Protein AF-A0A1L7NMJ8-F1 (afdb_monomer_lite)

Foldseek 3Di:
DDPDDDDDQQFKWKFFAQPPPRATQDIGGPVPCDPVSVVVSVVSVVLPTDIDIDGNNPDDDGHHDPDDSVVSNVVVVVVVVVVPPPPDPPPPDDDDDPPDDDDDDDD

Structure (mmCIF, N/CA/C/O backbone):
data_AF-A0A1L7NMJ8-F1
#
_entry.id   AF-A0A1L7NMJ8-F1
#
loop_
_atom_site.group_PDB
_atom_site.id
_atom_site.type_symbol
_atom_site.label_atom_id
_atom_site.label_alt_id
_atom_site.label_comp_id
_atom_site.label_asym_id
_atom_site.label_entity_id
_atom_site.label_seq_id
_atom_site.pdbx_PDB_ins_code
_atom_site.Cartn_x
_atom_site.Cartn_y
_atom_site.Cartn_z
_atom_site.occupancy
_atom_site.B_iso_or_equiv
_atom_site.auth_seq_id
_atom_site.auth_comp_id
_atom_site.auth_asym_id
_atom_site.auth_atom_id
_atom_site.pdbx_PDB_model_num
ATOM 1 N N . MET A 1 1 ? -9.079 -3.265 34.170 1.00 48.88 1 MET A N 1
ATOM 2 C CA . MET A 1 1 ? -9.945 -3.936 33.174 1.00 48.88 1 MET A CA 1
ATOM 3 C C . MET A 1 1 ? -9.627 -3.356 31.804 1.00 48.88 1 MET A C 1
ATOM 5 O O . MET A 1 1 ? -9.899 -2.184 31.580 1.00 48.88 1 MET A O 1
ATOM 9 N N . ILE A 1 2 ? -8.966 -4.117 30.931 1.00 60.94 2 ILE A N 1
ATOM 10 C CA . ILE A 1 2 ? -8.581 -3.653 29.589 1.00 60.94 2 ILE A CA 1
ATOM 11 C C . ILE A 1 2 ? -9.782 -3.894 28.669 1.00 60.94 2 ILE A C 1
ATOM 13 O O . ILE A 1 2 ? -10.169 -5.039 28.453 1.00 60.94 2 ILE A O 1
ATOM 17 N N . ARG A 1 3 ? -10.410 -2.824 28.170 1.00 64.69 3 ARG A N 1
ATOM 18 C CA . ARG A 1 3 ? -11.464 -2.926 27.152 1.00 64.69 3 ARG A CA 1
ATOM 19 C C . ARG A 1 3 ? -10.794 -3.324 25.839 1.00 64.69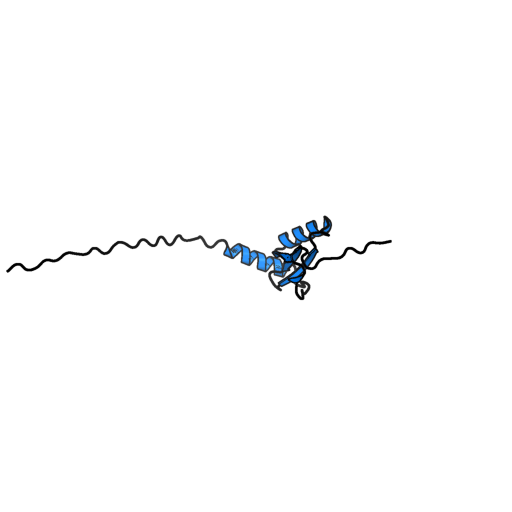 3 ARG A C 1
ATOM 21 O O . ARG A 1 3 ? -10.070 -2.513 25.267 1.00 64.69 3 ARG A O 1
ATOM 28 N N . GLN A 1 4 ? -10.993 -4.561 25.387 1.00 63.47 4 GLN A N 1
ATOM 29 C CA . GLN A 1 4 ? -10.560 -4.950 24.047 1.00 63.47 4 GLN A CA 1
ATOM 30 C C . GLN A 1 4 ? -11.353 -4.128 23.019 1.00 63.47 4 GLN A C 1
ATOM 32 O O . GLN A 1 4 ? -12.585 -4.097 23.089 1.00 63.47 4 GLN A O 1
ATOM 37 N N . PRO A 1 5 ? -10.684 -3.420 22.096 1.00 66.56 5 PRO A N 1
ATOM 38 C CA . PRO A 1 5 ? -11.377 -2.712 21.037 1.00 66.56 5 PRO A CA 1
ATOM 39 C C . PRO A 1 5 ? -12.011 -3.731 20.087 1.00 66.56 5 PRO A C 1
ATOM 41 O O . PRO A 1 5 ? -11.315 -4.519 19.452 1.00 66.56 5 PRO A O 1
ATOM 44 N N . VAL A 1 6 ? -13.339 -3.711 19.993 1.00 75.12 6 VAL A N 1
ATOM 45 C CA . VAL A 1 6 ? -14.079 -4.504 19.009 1.00 75.12 6 VAL A CA 1
ATOM 46 C C . VAL A 1 6 ? -13.841 -3.882 17.634 1.00 75.12 6 VAL A C 1
ATOM 48 O O . VAL A 1 6 ? -14.235 -2.740 17.385 1.00 75.12 6 VAL A O 1
ATOM 51 N N . ILE A 1 7 ? -13.161 -4.618 16.756 1.00 76.12 7 ILE A N 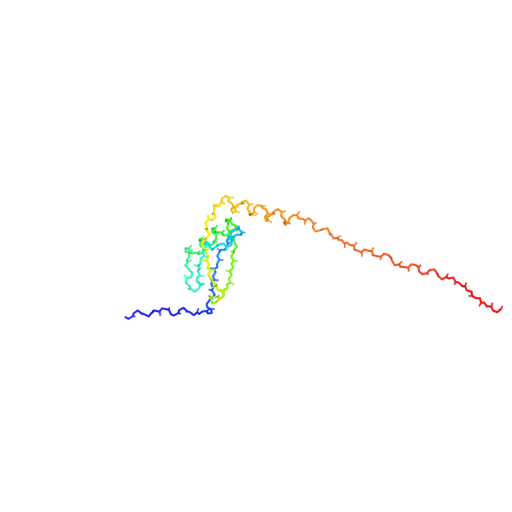1
ATOM 52 C CA . ILE A 1 7 ? -12.956 -4.224 15.361 1.00 76.12 7 ILE A CA 1
ATOM 53 C C . ILE A 1 7 ? -14.225 -4.601 14.593 1.00 76.12 7 ILE A C 1
ATOM 55 O O . ILE A 1 7 ? -14.581 -5.776 14.523 1.00 76.12 7 ILE A O 1
ATOM 59 N N . SER A 1 8 ? -14.925 -3.605 14.047 1.00 79.38 8 SER A N 1
ATOM 60 C CA . SER A 1 8 ? -16.121 -3.838 13.227 1.00 79.38 8 SER A CA 1
ATOM 61 C C . SER A 1 8 ? -15.721 -4.187 11.792 1.00 79.38 8 SER A C 1
ATOM 63 O O . SER A 1 8 ? -14.774 -3.620 11.253 1.00 79.38 8 SER A O 1
ATOM 65 N N . GLN A 1 9 ? -16.446 -5.104 11.151 1.00 80.25 9 GLN A N 1
ATOM 66 C CA . GLN A 1 9 ? -16.139 -5.549 9.782 1.00 80.25 9 GLN A CA 1
ATOM 67 C C . GLN A 1 9 ? -16.416 -4.482 8.703 1.00 80.25 9 GLN A C 1
ATOM 69 O O . GLN A 1 9 ? -15.967 -4.611 7.565 1.00 80.25 9 GLN A O 1
ATOM 74 N N . ASP A 1 10 ? -17.132 -3.417 9.054 1.00 84.12 10 ASP A N 1
ATOM 75 C CA . ASP A 1 10 ? -17.376 -2.253 8.197 1.00 84.12 10 ASP A CA 1
ATOM 76 C C . ASP A 1 10 ? -16.269 -1.193 8.276 1.00 84.12 10 ASP A C 1
ATOM 78 O O . ASP A 1 10 ? -16.328 -0.190 7.566 1.00 84.12 10 ASP A O 1
ATOM 82 N N . GLU A 1 11 ? -15.256 -1.388 9.128 1.00 85.56 11 GLU A N 1
ATOM 83 C CA . GLU A 1 11 ? -14.178 -0.412 9.287 1.00 85.56 11 GLU A CA 1
ATOM 84 C C . GLU A 1 11 ? -13.380 -0.273 7.977 1.00 85.56 11 GLU A C 1
ATOM 86 O O . GLU A 1 11 ? -12.993 -1.283 7.371 1.00 85.56 11 GLU A O 1
ATOM 91 N N . PRO A 1 12 ? -13.115 0.964 7.520 1.00 88.81 12 PRO A N 1
ATOM 92 C CA . PRO A 1 12 ? -12.326 1.194 6.326 1.00 88.81 12 PRO A CA 1
ATOM 93 C C . PRO A 1 12 ? -10.864 0.836 6.595 1.00 88.81 12 PRO A C 1
ATOM 95 O O . PRO A 1 12 ? -10.229 1.335 7.532 1.00 88.81 12 PRO A O 1
ATOM 98 N N . VAL A 1 13 ? -10.309 -0.007 5.733 1.00 91.62 13 VAL A N 1
ATOM 99 C CA . VAL A 1 13 ? -8.890 -0.343 5.727 1.00 91.62 13 VAL A CA 1
ATOM 100 C C . VAL A 1 13 ? -8.209 0.258 4.512 1.00 91.62 13 VAL A C 1
ATOM 102 O O . VAL A 1 13 ? -8.801 0.373 3.439 1.00 91.62 13 VAL A O 1
ATOM 105 N N . T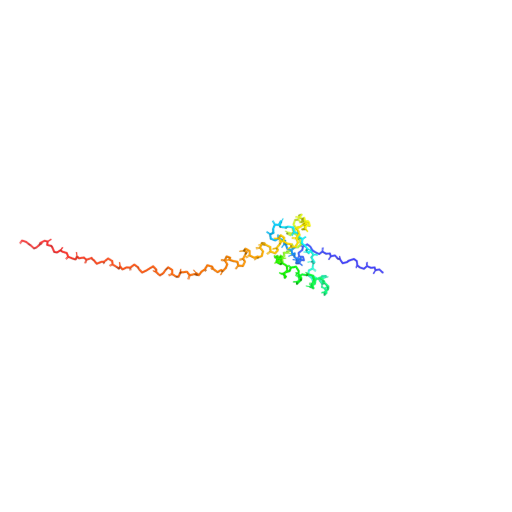HR A 1 14 ? -6.953 0.639 4.688 1.00 91.44 14 THR A N 1
ATOM 106 C CA . THR A 1 14 ? -6.061 1.075 3.622 1.00 91.44 14 THR A CA 1
ATOM 107 C C . THR A 1 14 ? -5.064 -0.041 3.341 1.00 91.44 14 THR A C 1
ATOM 109 O O . THR A 1 14 ? -4.369 -0.516 4.241 1.00 91.44 14 THR A O 1
ATOM 112 N N . LEU A 1 15 ? -5.005 -0.447 2.078 1.00 91.38 15 LEU A N 1
ATOM 113 C CA . LEU A 1 15 ? -4.135 -1.489 1.553 1.00 91.38 15 LEU A CA 1
ATOM 114 C C . LEU A 1 15 ? -3.161 -0.858 0.566 1.00 91.38 15 LEU A C 1
ATOM 116 O O . LEU A 1 15 ? -3.592 -0.143 -0.333 1.00 91.38 15 LEU A O 1
ATOM 120 N N . ALA A 1 16 ? -1.870 -1.145 0.685 1.00 91.56 16 ALA A N 1
ATOM 121 C CA . ALA A 1 16 ? -0.904 -0.843 -0.367 1.00 91.56 16 ALA A CA 1
ATOM 122 C C . ALA A 1 16 ? -0.635 -2.118 -1.169 1.00 91.56 16 ALA A C 1
ATOM 124 O O . ALA A 1 16 ? -0.074 -3.069 -0.630 1.00 91.56 16 ALA A O 1
ATOM 125 N N . ARG A 1 17 ? -1.027 -2.151 -2.442 1.00 89.81 17 ARG A N 1
ATOM 126 C CA . ARG A 1 17 ? -0.901 -3.313 -3.327 1.00 89.81 17 ARG A CA 1
ATOM 127 C C . ARG A 1 17 ? 0.223 -3.136 -4.333 1.00 89.81 17 ARG A C 1
ATOM 129 O O . ARG A 1 17 ? 0.445 -2.054 -4.872 1.00 89.81 17 ARG A O 1
ATOM 136 N N . CYS A 1 18 ? 0.955 -4.212 -4.577 1.00 88.06 18 CYS A N 1
ATOM 137 C CA . CYS A 1 18 ? 2.007 -4.237 -5.575 1.00 88.06 18 CYS A CA 1
ATOM 138 C C . CYS A 1 18 ? 1.393 -4.384 -6.973 1.00 88.06 18 CYS A C 1
ATOM 140 O O . CYS A 1 18 ? 0.679 -5.357 -7.211 1.00 88.06 18 CYS A O 1
ATOM 142 N N . PRO A 1 19 ? 1.714 -3.512 -7.941 1.00 84.44 19 PRO A N 1
ATOM 143 C CA . PRO A 1 19 ? 1.181 -3.637 -9.299 1.00 84.44 19 PRO A CA 1
ATOM 144 C C . PRO A 1 19 ? 1.719 -4.865 -10.054 1.00 84.44 19 PRO A C 1
ATOM 146 O O . PRO A 1 19 ? 1.153 -5.253 -11.070 1.00 84.44 19 PRO A O 1
ATOM 149 N N . ALA A 1 20 ? 2.820 -5.471 -9.592 1.00 84.81 20 ALA A N 1
ATOM 150 C CA . ALA A 1 20 ? 3.449 -6.607 -10.265 1.00 84.81 20 ALA A CA 1
ATOM 151 C C . ALA A 1 20 ? 2.855 -7.962 -9.843 1.00 84.81 20 ALA A C 1
ATOM 153 O O . ALA A 1 20 ? 2.603 -8.803 -10.700 1.00 84.81 20 ALA A O 1
ATOM 154 N N . CYS A 1 21 ? 2.640 -8.181 -8.540 1.00 84.69 21 CYS A N 1
ATOM 155 C CA . CYS A 1 21 ? 2.145 -9.456 -8.001 1.00 84.69 21 CYS A CA 1
ATOM 156 C C . CYS A 1 21 ? 0.773 -9.366 -7.324 1.00 84.69 21 CYS A C 1
ATOM 158 O O . CYS A 1 21 ? 0.287 -10.377 -6.838 1.00 84.69 21 CYS A O 1
ATOM 160 N N . GLN A 1 22 ? 0.177 -8.173 -7.234 1.00 84.06 22 GLN A N 1
ATOM 161 C CA . GLN A 1 22 ? -1.043 -7.886 -6.463 1.00 84.06 22 GLN A CA 1
ATOM 162 C C . GLN A 1 22 ? -0.959 -8.157 -4.951 1.00 84.06 22 GLN A C 1
ATOM 164 O O . GLN A 1 22 ? -1.931 -7.907 -4.239 1.00 84.06 22 GLN A O 1
ATOM 169 N N . GLY A 1 23 ? 0.205 -8.573 -4.445 1.00 87.94 23 GLY A N 1
ATOM 170 C CA . GLY A 1 23 ? 0.445 -8.757 -3.018 1.00 87.94 23 GLY A CA 1
ATOM 171 C C . GLY A 1 23 ? 0.373 -7.445 -2.240 1.00 87.94 23 GLY A C 1
ATOM 172 O O . GLY A 1 23 ? 0.624 -6.357 -2.774 1.00 87.94 23 GLY A O 1
ATOM 173 N N . VAL A 1 24 ? 0.041 -7.547 -0.961 1.00 88.69 24 VAL A N 1
ATOM 174 C CA . VAL A 1 24 ? -0.077 -6.422 -0.040 1.00 88.69 24 VAL A CA 1
ATOM 175 C C . VAL A 1 24 ? 1.289 -6.126 0.576 1.00 88.69 24 VAL A C 1
ATOM 177 O O . VAL A 1 24 ? 1.976 -7.010 1.069 1.00 88.69 24 VAL A O 1
ATOM 180 N N . GLY A 1 25 ? 1.720 -4.869 0.493 1.00 84.88 25 GLY A N 1
ATOM 181 C CA . GLY A 1 25 ? 2.924 -4.363 1.160 1.00 84.88 25 GLY A CA 1
ATOM 182 C C . GLY A 1 25 ? 2.626 -3.637 2.473 1.00 84.88 25 GLY A C 1
ATOM 183 O O . GLY A 1 25 ? 3.512 -3.487 3.306 1.00 84.88 25 GLY A O 1
ATOM 184 N N . LEU A 1 26 ? 1.387 -3.173 2.661 1.00 88.88 26 LEU A N 1
ATOM 185 C CA . LEU A 1 26 ? 0.923 -2.572 3.909 1.00 88.88 26 LEU A CA 1
ATOM 186 C C . LEU A 1 26 ? -0.572 -2.808 4.081 1.00 88.88 26 LEU A C 1
ATOM 188 O O . LEU A 1 26 ? -1.353 -2.569 3.159 1.00 88.88 26 LEU A O 1
ATOM 192 N N . TYR A 1 27 ? -0.950 -3.213 5.287 1.00 89.88 27 TYR A N 1
ATOM 193 C CA . TYR A 1 27 ? -2.325 -3.425 5.705 1.00 89.88 27 TYR A CA 1
ATOM 194 C C . TYR A 1 27 ? -2.591 -2.626 6.984 1.00 89.88 27 TYR A C 1
ATOM 196 O O . TYR A 1 27 ? -1.976 -2.891 8.019 1.00 89.88 27 TYR A O 1
ATOM 204 N N . CYS A 1 28 ? -3.487 -1.637 6.933 1.00 89.06 28 CYS A N 1
ATOM 205 C CA . CYS A 1 28 ? -3.812 -0.815 8.100 1.00 89.06 28 CYS A CA 1
ATOM 206 C C . CYS A 1 28 ? -5.299 -0.464 8.168 1.00 89.06 28 CYS A C 1
ATOM 208 O O . CYS A 1 28 ? -5.895 -0.026 7.188 1.00 89.06 28 CYS A O 1
ATOM 210 N N . ILE A 1 29 ? -5.888 -0.560 9.359 1.00 89.81 29 ILE A N 1
ATOM 211 C CA . ILE A 1 29 ? -7.236 -0.045 9.633 1.00 89.81 29 ILE A CA 1
ATOM 212 C C . ILE A 1 29 ? -7.128 1.466 9.851 1.00 89.81 29 ILE A C 1
ATOM 214 O O . ILE A 1 29 ? -6.336 1.897 10.692 1.00 89.81 29 ILE A O 1
ATOM 218 N N . GLN A 1 30 ? -7.927 2.281 9.151 1.00 85.81 30 GLN A N 1
ATOM 219 C CA . GLN A 1 30 ? -7.807 3.748 9.216 1.00 85.81 30 GLN A CA 1
ATOM 220 C C . GLN A 1 30 ? -7.915 4.294 10.645 1.00 85.81 30 GLN A C 1
ATOM 222 O O . GLN A 1 30 ? -7.198 5.224 11.012 1.00 85.81 30 GLN A O 1
ATOM 227 N N . ARG A 1 31 ? -8.759 3.677 11.477 1.00 85.06 31 ARG A N 1
ATOM 228 C CA . ARG A 1 31 ? -8.949 4.044 12.885 1.00 85.06 31 ARG A CA 1
ATOM 229 C C . ARG A 1 31 ? -7.700 3.853 13.755 1.00 85.06 31 ARG A C 1
ATOM 231 O O . ARG A 1 31 ? -7.536 4.562 14.743 1.00 85.06 31 ARG A O 1
ATOM 238 N N . PHE A 1 32 ? -6.827 2.915 13.394 1.00 85.88 32 PHE A N 1
ATOM 239 C CA . PHE A 1 32 ? -5.587 2.608 14.117 1.00 85.88 32 PHE A CA 1
ATOM 240 C C . PHE A 1 32 ? -4.335 3.095 13.385 1.00 85.88 32 PHE A C 1
ATOM 242 O O . PHE A 1 32 ? -3.225 2.760 13.792 1.00 85.88 32 PHE A O 1
ATOM 249 N N . LEU A 1 33 ? -4.507 3.884 12.324 1.00 86.75 33 LEU A N 1
ATOM 250 C CA . LEU A 1 33 ? -3.423 4.345 11.473 1.00 86.75 33 LEU A CA 1
ATOM 251 C C . LEU A 1 33 ? -2.484 5.271 12.255 1.00 86.75 33 LEU A C 1
ATOM 253 O O . LEU A 1 33 ? -2.833 6.410 12.583 1.00 86.75 33 LEU A O 1
ATOM 257 N N . LYS A 1 34 ? -1.273 4.794 12.539 1.00 90.50 34 LYS A N 1
ATOM 258 C CA . LYS A 1 34 ? -0.257 5.574 13.247 1.00 90.50 34 LYS A CA 1
ATOM 259 C C . LYS A 1 34 ? 0.513 6.470 12.271 1.00 90.50 34 LYS A C 1
ATOM 261 O O . LYS A 1 34 ? 0.547 6.218 11.064 1.00 90.50 34 LYS A O 1
ATOM 266 N N . PRO A 1 35 ? 1.216 7.501 12.774 1.00 89.94 35 PRO A N 1
ATOM 267 C CA . PRO A 1 35 ? 2.096 8.322 11.941 1.00 89.94 35 PRO A CA 1
ATOM 268 C C . PRO A 1 35 ? 3.202 7.513 11.244 1.00 89.94 35 PRO A C 1
ATOM 270 O O . PRO A 1 35 ? 3.621 7.873 10.147 1.00 89.94 35 PRO A O 1
ATOM 273 N N . ALA A 1 36 ? 3.669 6.424 11.866 1.00 89.69 36 ALA A N 1
ATOM 274 C CA . ALA A 1 36 ? 4.644 5.512 11.269 1.00 89.69 36 ALA A CA 1
ATOM 275 C C . ALA A 1 36 ? 4.066 4.786 10.042 1.00 89.69 36 ALA A C 1
ATOM 277 O O . ALA A 1 36 ? 4.703 4.776 8.992 1.00 89.69 36 ALA A O 1
ATOM 278 N N . ASP A 1 37 ? 2.830 4.292 10.141 1.00 89.56 37 ASP A N 1
ATOM 279 C CA . ASP A 1 37 ? 2.137 3.608 9.043 1.00 89.56 37 ASP A CA 1
ATOM 280 C C . ASP A 1 37 ? 1.887 4.556 7.866 1.00 89.56 37 ASP A C 1
ATOM 282 O O . ASP A 1 37 ? 2.049 4.179 6.710 1.00 89.56 37 ASP A O 1
ATOM 286 N N . ARG A 1 38 ? 1.565 5.828 8.147 1.00 88.69 38 ARG A N 1
ATOM 287 C CA . ARG A 1 38 ? 1.443 6.863 7.106 1.00 88.69 38 ARG A CA 1
ATOM 288 C C . ARG A 1 38 ? 2.753 7.087 6.358 1.00 88.69 38 ARG A C 1
ATOM 290 O O . ARG A 1 38 ? 2.740 7.166 5.134 1.00 88.69 38 ARG A O 1
ATOM 297 N N . LYS A 1 39 ? 3.876 7.172 7.079 1.00 91.88 39 LYS A N 1
ATOM 298 C CA . LYS A 1 39 ? 5.199 7.307 6.452 1.00 91.88 39 LYS A CA 1
ATOM 299 C C . LYS A 1 39 ? 5.529 6.095 5.585 1.00 91.88 39 LYS A C 1
ATOM 301 O O . LYS A 1 39 ? 6.068 6.269 4.495 1.00 91.88 39 LYS A O 1
ATOM 306 N N . GLU A 1 40 ? 5.187 4.893 6.040 1.00 89.94 40 GLU A N 1
ATOM 307 C CA . GLU A 1 40 ? 5.410 3.676 5.260 1.00 89.94 40 GLU A CA 1
ATOM 308 C C . GLU A 1 40 ? 4.506 3.620 4.022 1.00 89.94 40 GLU A C 1
ATOM 310 O O . GLU A 1 40 ? 4.984 3.328 2.928 1.00 89.94 40 GLU A O 1
ATOM 315 N N . LEU A 1 41 ? 3.235 4.011 4.145 1.00 90.19 41 LEU A N 1
ATOM 316 C CA . LEU A 1 41 ? 2.320 4.137 3.010 1.00 90.19 41 LEU A CA 1
ATOM 317 C C . LEU A 1 41 ? 2.854 5.128 1.968 1.00 90.19 41 LEU A C 1
ATOM 319 O O . LEU A 1 41 ? 2.904 4.808 0.783 1.00 90.19 41 LEU A O 1
ATOM 323 N N . GLU A 1 42 ? 3.310 6.308 2.393 1.00 90.56 42 GLU A N 1
ATOM 324 C CA . GLU A 1 42 ? 3.939 7.282 1.496 1.00 90.56 42 GLU A CA 1
ATOM 325 C C . GLU A 1 42 ? 5.197 6.719 0.823 1.00 90.56 42 GLU A C 1
ATOM 327 O O . GLU A 1 42 ? 5.426 6.957 -0.366 1.00 90.56 42 GLU A O 1
ATOM 332 N N . ARG A 1 43 ? 6.011 5.948 1.554 1.00 89.19 43 ARG A N 1
ATOM 333 C CA . ARG A 1 43 ? 7.193 5.275 1.003 1.00 89.19 43 ARG A CA 1
ATOM 334 C C . ARG A 1 43 ? 6.800 4.270 -0.080 1.00 89.19 43 ARG A C 1
ATOM 336 O O . ARG A 1 43 ? 7.386 4.291 -1.162 1.00 89.19 43 ARG A O 1
ATOM 343 N N . LEU A 1 44 ? 5.791 3.438 0.170 1.00 88.12 44 LEU A N 1
ATOM 344 C CA . LEU A 1 44 ? 5.283 2.448 -0.783 1.00 88.12 44 LEU A CA 1
ATOM 345 C C . LEU A 1 44 ? 4.668 3.110 -2.023 1.00 88.12 44 LEU A C 1
ATOM 347 O O . LEU A 1 44 ? 4.983 2.720 -3.148 1.00 88.12 44 LEU A O 1
ATOM 351 N N . LEU A 1 45 ? 3.889 4.177 -1.848 1.00 87.62 45 LEU A N 1
ATOM 352 C CA . LEU A 1 45 ? 3.364 4.980 -2.957 1.00 87.62 45 LEU A CA 1
ATOM 353 C C . LEU A 1 45 ? 4.496 5.560 -3.821 1.00 87.62 45 LEU A C 1
ATOM 355 O O . LEU A 1 45 ? 4.443 5.512 -5.051 1.00 87.62 45 LEU A O 1
ATOM 359 N N . ARG A 1 46 ? 5.580 6.048 -3.202 1.00 86.38 46 ARG A N 1
ATOM 360 C CA . ARG A 1 46 ? 6.770 6.513 -3.939 1.00 86.38 46 ARG A CA 1
ATOM 361 C C . ARG A 1 46 ? 7.462 5.381 -4.695 1.00 86.38 46 ARG A C 1
ATOM 363 O O . ARG A 1 46 ? 7.924 5.615 -5.814 1.00 86.38 46 ARG A O 1
ATOM 370 N N . LEU A 1 47 ? 7.498 4.173 -4.134 1.00 83.62 47 LEU A N 1
ATOM 371 C CA . LEU A 1 47 ? 8.019 2.977 -4.804 1.00 83.62 47 LEU A CA 1
ATOM 372 C C . LEU A 1 47 ? 7.134 2.518 -5.975 1.00 83.62 47 LEU A C 1
ATOM 374 O O . LEU A 1 47 ? 7.640 1.865 -6.883 1.00 83.62 47 LEU A O 1
ATOM 378 N N . GLY A 1 48 ? 5.866 2.936 -6.015 1.00 84.38 48 GLY A N 1
ATOM 379 C CA . GLY A 1 48 ? 4.917 2.625 -7.087 1.00 84.38 48 GLY A CA 1
ATOM 380 C C . GLY A 1 48 ? 3.868 1.581 -6.713 1.00 84.38 48 GLY A C 1
ATOM 381 O O . GLY A 1 48 ? 3.281 0.988 -7.609 1.00 84.38 48 GLY A O 1
ATOM 382 N N . TYR A 1 49 ? 3.649 1.337 -5.420 1.00 88.12 49 TYR A N 1
ATOM 383 C CA . TYR A 1 49 ? 2.484 0.589 -4.952 1.00 88.12 49 TYR A CA 1
ATOM 384 C C . TYR A 1 49 ? 1.209 1.413 -5.158 1.00 88.12 49 TYR A C 1
ATOM 386 O O . TYR A 1 49 ? 1.244 2.644 -5.115 1.00 88.12 49 TYR A O 1
ATOM 394 N N . GLU A 1 50 ? 0.083 0.733 -5.331 1.00 88.38 50 GLU A N 1
ATOM 395 C CA . GLU A 1 50 ? -1.238 1.350 -5.430 1.00 88.38 50 GLU A CA 1
ATOM 396 C C . GLU A 1 50 ? -1.941 1.284 -4.076 1.00 88.38 50 GLU A C 1
ATOM 398 O O . GLU A 1 50 ? -2.049 0.215 -3.476 1.00 88.38 50 GLU A O 1
ATOM 403 N N . ALA A 1 51 ? -2.409 2.427 -3.573 1.00 89.94 51 ALA A N 1
ATOM 404 C CA . ALA A 1 51 ? -3.205 2.460 -2.353 1.00 89.94 51 ALA A CA 1
ATOM 405 C C . ALA A 1 51 ? -4.686 2.257 -2.682 1.00 89.94 51 ALA A C 1
ATOM 407 O O . ALA A 1 51 ? -5.262 2.994 -3.480 1.00 89.94 51 ALA A O 1
ATOM 408 N N . GLU A 1 52 ? -5.314 1.295 -2.019 1.00 90.12 52 GLU A N 1
ATOM 409 C CA . GLU A 1 52 ? -6.732 0.989 -2.142 1.00 90.12 52 GLU A CA 1
ATOM 410 C C . GLU A 1 52 ? -7.397 1.070 -0.764 1.00 90.12 52 GLU A C 1
ATOM 412 O O . GLU A 1 52 ? -6.840 0.611 0.232 1.00 90.12 52 GLU A O 1
ATOM 417 N N . SER A 1 53 ? -8.582 1.682 -0.689 1.00 90.44 53 SER A N 1
ATOM 418 C CA . SER A 1 53 ? -9.363 1.758 0.551 1.00 90.44 53 SER A CA 1
ATOM 419 C C . SER A 1 53 ? -10.659 0.976 0.400 1.00 90.44 53 SER A C 1
ATOM 421 O O . SER A 1 53 ? -11.464 1.282 -0.478 1.00 90.44 53 SER A O 1
ATOM 423 N N . LYS A 1 54 ? -10.854 -0.041 1.240 1.00 90.62 54 LYS A N 1
ATOM 424 C CA . LYS A 1 54 ? -12.014 -0.943 1.204 1.00 90.62 54 LYS A CA 1
ATOM 425 C C . LYS A 1 54 ? -12.464 -1.287 2.624 1.00 90.62 54 LYS A C 1
ATOM 427 O O . LYS A 1 54 ? -11.651 -1.210 3.543 1.00 90.62 54 LYS A O 1
ATOM 432 N N . PRO A 1 55 ? -13.739 -1.644 2.837 1.00 89.44 55 PRO A N 1
ATOM 433 C CA . PRO A 1 55 ? -14.186 -2.112 4.143 1.00 89.44 55 PRO A CA 1
ATOM 434 C C . PRO A 1 55 ? -13.541 -3.466 4.464 1.00 89.44 55 PRO A C 1
ATOM 436 O O . PRO A 1 55 ? -13.345 -4.285 3.562 1.00 89.44 55 PRO A O 1
ATOM 439 N N . LEU A 1 56 ? -13.244 -3.707 5.742 1.00 86.81 56 LEU A N 1
ATOM 440 C CA . LEU A 1 56 ? -12.571 -4.917 6.226 1.00 86.81 56 LEU A CA 1
ATOM 441 C C . LEU A 1 56 ? -13.223 -6.213 5.717 1.00 86.81 56 LEU A C 1
ATOM 443 O O . LEU A 1 56 ? -12.526 -7.111 5.263 1.00 86.81 56 LEU A O 1
ATOM 447 N N . ARG A 1 57 ? -14.558 -6.285 5.697 1.00 86.00 57 ARG A N 1
ATOM 448 C CA . ARG A 1 57 ? -15.313 -7.440 5.172 1.00 86.00 57 ARG A CA 1
ATOM 449 C C . ARG A 1 57 ? -15.029 -7.789 3.709 1.00 86.00 57 ARG A C 1
ATOM 451 O O . ARG A 1 57 ? -15.320 -8.897 3.279 1.00 86.00 57 ARG A O 1
ATOM 458 N N . SER A 1 58 ? -14.563 -6.823 2.921 1.00 85.56 58 SER A N 1
ATOM 459 C CA . SER A 1 58 ? -14.267 -6.995 1.495 1.00 85.56 58 SER A CA 1
ATOM 460 C C . SER A 1 58 ? -12.799 -7.325 1.244 1.00 85.56 58 SER A C 1
ATOM 462 O O . SER A 1 58 ? -12.407 -7.538 0.097 1.00 85.56 58 SER A O 1
ATOM 464 N N . VAL A 1 59 ? -11.987 -7.349 2.300 1.00 83.75 59 VAL A N 1
ATOM 465 C CA . VAL A 1 59 ? -10.627 -7.864 2.254 1.00 83.75 59 VAL A CA 1
ATOM 466 C C . VAL A 1 59 ? -10.725 -9.377 2.410 1.00 83.75 59 VAL A C 1
ATOM 468 O O . VAL A 1 59 ? -11.031 -9.872 3.489 1.00 83.75 59 VAL A O 1
ATOM 471 N N . GLY A 1 60 ? -10.545 -10.102 1.306 1.00 78.69 60 GLY A N 1
ATOM 472 C CA . GLY A 1 60 ? -10.365 -11.554 1.347 1.00 78.69 60 GLY A CA 1
ATOM 473 C C . GLY A 1 60 ? -8.950 -11.923 1.794 1.00 78.69 60 GLY A C 1
ATOM 474 O O . GLY A 1 60 ? -8.242 -11.103 2.380 1.00 78.69 60 GLY A O 1
ATOM 475 N N . ASP A 1 61 ? -8.516 -13.132 1.456 1.00 77.31 61 ASP A N 1
ATOM 476 C CA . ASP A 1 61 ? -7.124 -13.532 1.639 1.00 77.31 61 ASP A CA 1
ATOM 477 C C . ASP A 1 61 ? -6.189 -12.599 0.859 1.00 77.31 61 ASP A C 1
ATOM 479 O O . ASP A 1 61 ? -6.392 -12.302 -0.323 1.00 77.31 61 ASP A O 1
ATOM 483 N N . VAL A 1 62 ? -5.193 -12.076 1.568 1.00 78.81 62 VAL A N 1
ATOM 484 C CA . VAL A 1 62 ? -4.184 -11.169 1.030 1.00 78.81 62 VAL A CA 1
ATOM 485 C C . VAL A 1 62 ? -2.812 -11.789 1.230 1.00 78.81 62 VAL A C 1
ATOM 487 O O . VAL A 1 62 ? -2.404 -12.044 2.358 1.00 78.81 62 VAL A O 1
ATOM 490 N N . ASP A 1 63 ? -2.099 -12.009 0.129 1.00 82.75 63 ASP A N 1
ATOM 491 C CA . ASP A 1 63 ? -0.715 -12.471 0.154 1.00 82.75 63 ASP A CA 1
ATOM 492 C C . ASP A 1 63 ? 0.250 -11.299 0.342 1.00 82.75 63 ASP A C 1
ATOM 494 O O . ASP A 1 63 ? 0.059 -10.222 -0.233 1.00 82.75 63 ASP A O 1
ATOM 498 N N . ASP A 1 64 ? 1.326 -11.514 1.095 1.00 83.12 64 ASP A N 1
ATOM 499 C CA . ASP A 1 64 ? 2.394 -10.530 1.238 1.00 83.12 64 ASP A CA 1
ATOM 500 C C . ASP A 1 64 ? 3.168 -10.346 -0.076 1.00 83.12 64 ASP A C 1
ATOM 502 O O . ASP A 1 64 ? 3.518 -11.292 -0.792 1.00 83.12 64 ASP A O 1
ATOM 506 N N . CYS A 1 65 ? 3.483 -9.094 -0.408 1.00 83.69 65 CYS A N 1
ATOM 507 C CA . CYS A 1 65 ? 4.303 -8.797 -1.575 1.00 83.69 65 CYS A CA 1
ATOM 508 C C . CYS A 1 65 ? 5.775 -9.187 -1.346 1.00 83.69 65 CYS A C 1
ATOM 510 O O . CYS A 1 65 ? 6.498 -8.506 -0.622 1.00 83.69 65 CYS A O 1
ATOM 512 N N . ASN A 1 66 ? 6.257 -10.195 -2.080 1.00 82.81 66 ASN A N 1
ATOM 513 C CA . ASN A 1 66 ? 7.676 -10.587 -2.127 1.00 82.81 66 ASN A CA 1
ATOM 514 C C . ASN A 1 66 ? 8.445 -10.029 -3.344 1.00 82.81 66 ASN A C 1
ATOM 516 O O . ASN A 1 66 ? 9.531 -10.505 -3.686 1.00 82.81 66 ASN A O 1
ATOM 520 N N . CYS A 1 67 ? 7.905 -9.028 -4.046 1.00 82.44 67 CYS A N 1
ATOM 521 C CA . CYS A 1 67 ? 8.596 -8.446 -5.196 1.00 82.44 67 CYS A CA 1
ATOM 522 C C . CYS A 1 67 ? 9.806 -7.607 -4.774 1.00 82.44 67 CYS A C 1
ATOM 524 O O . CYS A 1 67 ? 9.724 -6.743 -3.902 1.00 82.44 67 CYS A O 1
ATOM 526 N N . SER A 1 68 ? 10.922 -7.778 -5.487 1.00 80.50 68 SER A N 1
ATOM 527 C CA . SER A 1 68 ? 12.082 -6.908 -5.312 1.00 80.50 68 SER A CA 1
ATOM 528 C C . SER A 1 68 ? 11.763 -5.468 -5.753 1.00 80.50 68 SER A C 1
ATOM 530 O O . SER A 1 68 ? 11.075 -5.268 -6.761 1.00 80.50 68 SER A O 1
ATOM 532 N N . PRO A 1 69 ? 12.307 -4.438 -5.076 1.00 71.31 69 PRO A N 1
ATOM 533 C CA . PRO A 1 69 ? 12.042 -3.035 -5.410 1.00 71.31 69 PRO A CA 1
ATOM 534 C C . PRO A 1 69 ? 12.442 -2.670 -6.851 1.00 71.31 69 PRO A C 1
ATOM 536 O O . PRO A 1 69 ? 11.806 -1.821 -7.474 1.00 71.31 69 PRO A O 1
ATOM 539 N N . ALA A 1 70 ? 13.433 -3.359 -7.427 1.00 74.56 70 ALA A N 1
ATOM 540 C CA . ALA A 1 70 ? 13.827 -3.200 -8.828 1.00 74.56 70 ALA A CA 1
ATOM 541 C C . ALA A 1 70 ? 12.722 -3.623 -9.816 1.00 74.56 70 ALA A C 1
ATOM 543 O O . ALA A 1 70 ? 12.546 -2.997 -10.864 1.00 74.56 70 ALA A O 1
ATOM 544 N N . THR A 1 71 ? 11.953 -4.663 -9.480 1.00 78.75 71 THR A N 1
ATOM 545 C CA . THR A 1 71 ? 10.822 -5.135 -10.295 1.00 78.75 71 THR A CA 1
ATOM 546 C C . THR A 1 71 ? 9.702 -4.100 -10.296 1.00 78.75 71 THR A C 1
ATOM 548 O O . THR A 1 71 ? 9.173 -3.747 -11.348 1.00 78.75 71 THR A O 1
ATOM 551 N N . ILE A 1 72 ? 9.408 -3.537 -9.127 1.00 76.44 72 ILE A N 1
ATOM 552 C CA . ILE A 1 72 ? 8.349 -2.542 -8.934 1.00 76.44 72 ILE A CA 1
ATOM 553 C C . ILE A 1 72 ? 8.691 -1.243 -9.677 1.00 76.44 72 ILE A C 1
ATOM 555 O O . ILE A 1 72 ? 7.862 -0.705 -10.413 1.00 76.44 72 ILE A O 1
ATOM 559 N N . ALA A 1 73 ? 9.950 -0.796 -9.598 1.00 71.38 73 ALA A N 1
ATOM 560 C CA . ALA A 1 73 ? 10.434 0.373 -10.332 1.00 71.38 73 ALA A CA 1
ATOM 561 C C . ALA A 1 73 ? 10.296 0.220 -11.861 1.00 71.38 73 ALA A C 1
ATOM 563 O O . ALA A 1 73 ? 9.918 1.171 -12.551 1.00 71.38 73 ALA A O 1
ATOM 564 N N . ARG A 1 74 ? 10.544 -0.983 -12.402 1.00 71.06 74 ARG A N 1
ATOM 565 C CA . ARG A 1 74 ? 10.359 -1.282 -13.835 1.00 71.06 74 ARG A CA 1
ATOM 566 C C . ARG A 1 74 ? 8.891 -1.206 -14.266 1.00 71.06 74 ARG A C 1
ATOM 568 O O . ARG A 1 74 ? 8.610 -0.691 -15.348 1.00 71.06 74 ARG A O 1
ATOM 575 N N . PHE A 1 75 ? 7.961 -1.675 -13.434 1.00 70.56 75 PHE A N 1
ATOM 576 C CA . PHE A 1 75 ? 6.522 -1.555 -13.705 1.00 70.56 75 PHE A CA 1
ATOM 577 C C . PHE A 1 75 ? 6.046 -0.100 -13.650 1.00 70.56 75 PHE A C 1
ATOM 579 O O . PHE A 1 75 ? 5.343 0.345 -14.558 1.00 70.56 75 PHE A O 1
ATOM 586 N N . LYS A 1 76 ? 6.516 0.680 -12.669 1.00 66.62 76 LYS A N 1
ATOM 587 C CA . LYS A 1 76 ? 6.229 2.119 -12.569 1.00 66.62 76 LYS A CA 1
ATOM 588 C C . LYS A 1 76 ? 6.681 2.893 -13.815 1.00 66.62 76 LYS A C 1
ATOM 590 O O . LYS A 1 76 ? 5.940 3.733 -14.322 1.00 66.62 76 LYS A O 1
ATOM 595 N N . ALA A 1 77 ? 7.869 2.585 -14.342 1.00 60.62 77 ALA A N 1
ATOM 596 C CA . ALA A 1 77 ? 8.386 3.211 -15.561 1.00 60.62 77 ALA A CA 1
ATOM 597 C C . ALA A 1 77 ? 7.525 2.898 -16.800 1.00 60.62 77 ALA A C 1
ATOM 599 O O . ALA A 1 77 ? 7.306 3.778 -17.632 1.00 60.62 77 ALA A O 1
ATOM 600 N N . LYS A 1 78 ? 6.983 1.675 -16.907 1.00 58.41 78 LYS A N 1
ATOM 601 C CA . LYS A 1 78 ? 6.047 1.307 -17.983 1.00 58.41 78 LYS A CA 1
ATOM 602 C C . LYS A 1 78 ? 4.692 2.009 -17.853 1.00 58.41 78 LYS A C 1
ATOM 604 O O . LYS A 1 78 ? 4.169 2.472 -18.862 1.00 58.41 78 LYS A O 1
ATOM 609 N N . ALA A 1 79 ? 4.150 2.123 -16.640 1.00 55.31 79 ALA A N 1
ATOM 610 C CA . ALA A 1 79 ? 2.878 2.808 -16.400 1.00 55.31 79 ALA A CA 1
ATOM 611 C C . ALA A 1 79 ? 2.957 4.311 -16.736 1.00 55.31 79 ALA A C 1
ATOM 613 O O . ALA A 1 79 ? 2.067 4.848 -17.391 1.00 55.31 79 ALA A O 1
ATOM 614 N N . ALA A 1 80 ? 4.063 4.977 -16.383 1.00 52.59 80 ALA A N 1
ATOM 615 C CA . ALA A 1 80 ? 4.294 6.385 -16.721 1.00 52.59 80 ALA A CA 1
ATOM 616 C C . ALA A 1 80 ? 4.545 6.634 -18.224 1.00 52.59 80 ALA A C 1
ATOM 618 O O . ALA A 1 80 ? 4.344 7.745 -18.711 1.00 52.59 80 ALA A O 1
ATOM 619 N N . ALA A 1 81 ? 4.987 5.618 -18.973 1.00 52.38 81 ALA A N 1
ATOM 620 C CA . ALA A 1 81 ? 5.205 5.731 -20.414 1.00 52.38 81 ALA A CA 1
ATOM 621 C C . ALA A 1 81 ? 3.899 5.653 -21.230 1.00 52.38 81 ALA A C 1
ATOM 623 O O . ALA A 1 81 ? 3.846 6.194 -22.332 1.00 52.38 81 ALA A O 1
ATOM 624 N N . GLN A 1 82 ? 2.834 5.034 -20.703 1.00 51.09 82 GLN A N 1
ATOM 625 C CA . GLN A 1 82 ? 1.545 4.920 -21.406 1.00 51.09 82 GLN A CA 1
ATOM 626 C C . GLN A 1 82 ? 0.665 6.177 -21.310 1.00 51.09 82 GLN A C 1
ATOM 628 O O . GLN A 1 82 ? -0.208 6.370 -22.151 1.00 51.09 82 GLN A O 1
ATOM 633 N N . THR A 1 83 ? 0.918 7.086 -20.364 1.00 47.91 83 THR A N 1
ATOM 634 C CA . THR A 1 83 ? 0.191 8.368 -20.258 1.00 47.91 83 THR A CA 1
ATOM 635 C C . THR A 1 83 ? 0.724 9.470 -21.180 1.00 47.91 83 THR A C 1
ATOM 637 O O . THR A 1 83 ? 0.175 10.569 -21.202 1.00 47.91 83 THR A O 1
ATOM 640 N N . LYS A 1 84 ? 1.740 9.184 -22.006 1.00 45.47 84 LYS A N 1
ATOM 641 C CA . LYS A 1 84 ? 2.186 10.054 -23.109 1.00 45.47 84 LYS A CA 1
ATOM 642 C C . LYS A 1 84 ? 1.770 9.520 -24.484 1.00 45.47 84 LYS A C 1
ATOM 644 O O . LYS A 1 84 ? 2.518 9.650 -25.448 1.00 45.47 84 LYS A O 1
ATOM 649 N N . ALA A 1 85 ? 0.578 8.943 -24.610 1.00 42.62 85 ALA A N 1
ATOM 650 C CA . ALA A 1 85 ? -0.071 8.915 -25.915 1.00 42.62 85 ALA A CA 1
ATOM 651 C C . ALA A 1 85 ? -0.740 10.287 -26.122 1.00 42.62 85 ALA A C 1
ATOM 653 O O . ALA A 1 85 ? -1.666 10.613 -25.376 1.00 42.62 85 ALA A O 1
ATOM 654 N N . PRO A 1 86 ? -0.274 11.131 -27.062 1.00 45.06 86 PRO A N 1
ATOM 655 C CA . PRO A 1 86 ? -0.959 12.375 -27.372 1.00 45.06 86 PRO A CA 1
ATOM 656 C C . PRO A 1 86 ? -2.373 12.020 -27.821 1.00 45.06 86 PRO A C 1
ATOM 658 O O . PRO A 1 86 ? -2.556 11.324 -28.822 1.00 45.06 86 PRO A O 1
ATOM 661 N N . ALA A 1 87 ? -3.364 12.473 -27.053 1.00 48.69 87 ALA A N 1
ATOM 662 C CA . ALA A 1 87 ? -4.760 12.438 -27.442 1.00 48.69 87 ALA A CA 1
ATOM 663 C C . ALA A 1 87 ? -4.871 13.145 -28.794 1.00 48.69 87 ALA A C 1
ATOM 665 O O . ALA A 1 87 ? -4.847 14.369 -28.875 1.00 48.69 87 ALA A O 1
ATOM 666 N N . THR A 1 88 ? -4.905 12.369 -29.872 1.00 57.41 88 THR A N 1
ATOM 667 C CA . THR A 1 88 ? -5.182 12.872 -31.209 1.00 57.41 88 THR A CA 1
ATOM 668 C C . THR A 1 88 ? -6.681 13.151 -31.219 1.00 57.41 88 THR A C 1
ATOM 670 O O . THR A 1 88 ? -7.459 12.194 -31.130 1.00 57.41 88 THR A O 1
ATOM 673 N N . PRO A 1 89 ? -7.146 14.411 -31.281 1.00 48.88 89 PRO A N 1
ATOM 674 C CA . PRO A 1 89 ? -8.562 14.651 -31.470 1.00 48.88 89 PRO A CA 1
ATOM 675 C C . PRO A 1 89 ? -8.907 14.180 -32.885 1.00 48.88 89 PRO A C 1
ATOM 677 O O . PRO A 1 89 ? -8.597 14.836 -33.878 1.00 48.88 89 PRO A O 1
ATOM 680 N N . ARG A 1 90 ? -9.545 13.011 -32.988 1.00 52.97 90 ARG A N 1
ATOM 681 C CA . ARG A 1 90 ? -10.271 12.590 -34.190 1.00 52.97 90 ARG A CA 1
ATOM 682 C C . ARG A 1 90 ? -11.480 13.517 -34.347 1.00 52.97 90 ARG A C 1
ATOM 684 O O . ARG A 1 90 ? -12.600 13.169 -33.982 1.00 52.97 90 ARG A O 1
ATOM 691 N N . ALA A 1 91 ? -11.241 14.716 -34.874 1.00 50.09 91 ALA A N 1
ATOM 692 C CA . ALA A 1 91 ? -12.287 15.579 -35.395 1.00 50.09 91 ALA A CA 1
ATOM 693 C C . ALA A 1 91 ? -12.894 14.876 -36.614 1.00 50.09 91 ALA A C 1
ATOM 695 O O . ALA A 1 91 ? -12.322 14.813 -37.701 1.00 50.09 91 ALA A O 1
ATOM 696 N N . ARG A 1 92 ? -14.036 14.239 -36.376 1.00 55.53 92 ARG A N 1
ATOM 697 C CA . ARG A 1 92 ? -14.825 13.508 -37.357 1.00 55.53 92 ARG A CA 1
ATOM 698 C C . ARG A 1 92 ? -15.693 14.521 -38.101 1.00 55.53 92 ARG A C 1
ATOM 700 O O . ARG A 1 92 ? -16.877 14.653 -37.815 1.00 55.53 92 ARG A O 1
ATOM 707 N N . THR A 1 93 ? -15.095 15.271 -39.020 1.00 52.31 93 THR A N 1
ATOM 708 C CA . THR A 1 93 ? -15.845 16.177 -39.898 1.00 52.31 93 THR A CA 1
ATOM 709 C C . THR A 1 93 ? -16.404 15.356 -41.056 1.00 52.31 93 THR A C 1
ATOM 711 O O . THR A 1 93 ? -15.676 14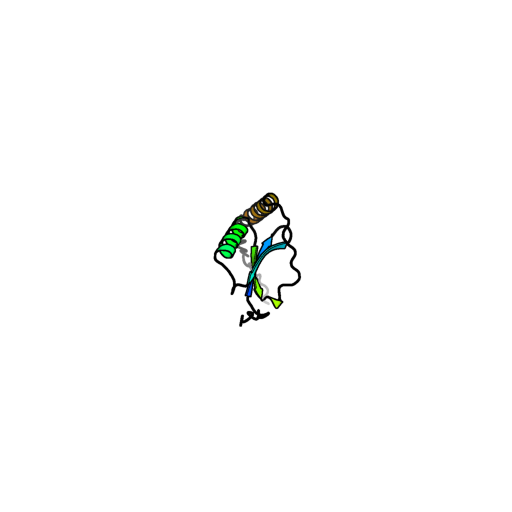.981 -41.971 1.00 52.31 93 THR A O 1
ATOM 714 N N . LEU A 1 94 ? -17.691 15.019 -40.986 1.00 63.09 94 LEU A N 1
ATOM 715 C CA . LEU A 1 94 ? -18.465 14.508 -42.117 1.00 63.09 94 LEU A CA 1
ATOM 716 C C . LEU A 1 94 ? -18.948 15.710 -42.946 1.00 63.09 94 LEU A C 1
ATOM 718 O O . LEU A 1 94 ? -19.776 16.468 -42.439 1.00 63.09 94 LEU A O 1
ATOM 722 N N . PRO A 1 95 ? -18.487 15.924 -44.191 1.00 53.78 95 PRO A N 1
ATOM 723 C CA . PRO A 1 95 ? -19.165 16.842 -45.089 1.00 53.78 95 PRO A CA 1
ATOM 724 C C . PRO A 1 95 ? -20.411 16.179 -45.693 1.00 53.78 95 PRO A C 1
ATOM 726 O O . PRO A 1 95 ? -20.396 15.057 -46.196 1.00 53.78 95 PRO A O 1
ATOM 729 N N . VAL A 1 96 ? -21.494 16.936 -45.566 1.00 57.44 96 VAL A N 1
ATOM 730 C CA . VAL A 1 96 ? -22.896 16.687 -45.898 1.00 57.44 96 VAL A CA 1
ATOM 731 C C . VAL A 1 96 ? -23.105 16.245 -47.353 1.00 57.44 9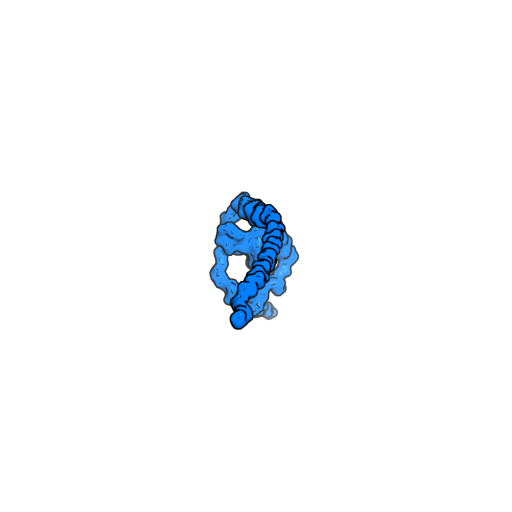6 VAL A C 1
ATOM 733 O O . VAL A 1 96 ? -22.518 16.801 -48.282 1.00 57.44 96 VAL A O 1
ATOM 736 N N . LEU A 1 97 ? -24.007 15.270 -47.539 1.00 52.06 97 LEU A N 1
ATOM 737 C CA . LEU A 1 97 ? -24.561 14.864 -48.831 1.00 52.06 97 LEU A CA 1
ATOM 738 C C . LEU A 1 97 ? -25.081 16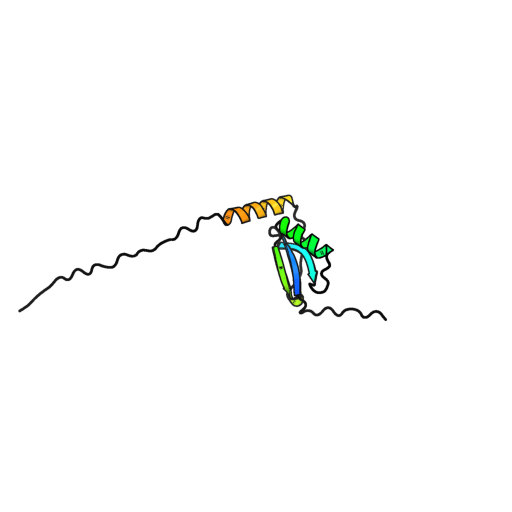.087 -49.606 1.00 52.06 97 LEU A C 1
ATOM 740 O O . LEU A 1 97 ? -26.102 16.674 -49.254 1.00 52.06 97 LEU A O 1
ATOM 744 N N . SER A 1 98 ? -24.422 16.424 -50.712 1.00 52.22 98 SER A N 1
ATOM 745 C CA . SER A 1 98 ? -24.994 17.300 -51.737 1.00 52.22 98 SER A CA 1
ATOM 746 C C . SER A 1 98 ? -26.027 16.521 -52.554 1.00 52.22 98 SER A C 1
ATOM 748 O O . SER A 1 98 ? -25.684 15.828 -53.513 1.00 52.22 98 SER A O 1
ATOM 750 N N . LEU A 1 99 ? -27.299 16.626 -52.166 1.00 54.19 99 LEU A N 1
ATOM 751 C CA . LEU A 1 99 ? -28.436 16.127 -52.938 1.00 54.19 99 LEU A CA 1
ATOM 752 C C . LEU A 1 99 ? -28.590 16.993 -54.204 1.00 54.19 99 LEU A C 1
ATOM 754 O O . LEU A 1 99 ? -29.158 18.084 -54.174 1.00 54.19 99 LEU A O 1
ATOM 758 N N . LYS A 1 100 ? -28.046 16.530 -55.334 1.00 55.06 100 LYS A N 1
ATOM 759 C CA . LYS A 1 100 ? -28.330 17.121 -56.648 1.00 55.06 100 LYS A CA 1
ATOM 760 C C . LYS A 1 100 ? -29.764 16.777 -57.047 1.00 55.06 100 LYS A C 1
ATOM 762 O O . LYS A 1 100 ? -30.050 15.654 -57.448 1.00 55.06 100 LYS A O 1
ATOM 767 N N . ALA A 1 101 ? -30.635 17.777 -56.980 1.00 55.12 101 ALA A N 1
ATOM 768 C CA . ALA A 1 101 ? -31.922 17.786 -57.655 1.00 55.12 101 ALA A CA 1
ATOM 769 C C . ALA A 1 101 ? -31.726 17.594 -59.172 1.00 55.12 101 ALA A C 1
ATOM 771 O O . ALA A 1 101 ? -30.983 18.344 -59.810 1.00 55.12 101 ALA A O 1
ATOM 772 N N . ARG A 1 102 ? -32.410 16.609 -59.763 1.00 53.91 102 ARG A N 1
ATOM 773 C CA . ARG A 1 102 ? -32.667 16.554 -61.206 1.00 53.91 102 ARG A CA 1
ATOM 774 C C . ARG A 1 102 ? -34.154 16.315 -61.448 1.00 53.91 102 ARG A C 1
ATOM 776 O O . ARG A 1 102 ? -34.736 15.367 -60.937 1.00 53.91 102 ARG A O 1
ATOM 783 N N . ARG A 1 103 ? -34.715 17.261 -62.202 1.00 52.06 103 ARG A N 1
ATOM 784 C CA . ARG A 1 103 ? -36.065 17.338 -62.771 1.00 52.06 103 ARG A CA 1
ATOM 785 C C . ARG A 1 103 ? -36.411 16.136 -63.650 1.00 52.06 103 ARG A C 1
ATOM 787 O O . ARG A 1 103 ? -35.522 15.654 -64.348 1.00 52.06 103 ARG A O 1
ATOM 794 N N . ALA A 1 104 ? -37.711 15.833 -63.724 1.00 47.28 104 ALA A N 1
ATOM 795 C CA . ALA A 1 104 ? -38.585 15.840 -64.923 1.00 47.28 104 ALA A CA 1
ATOM 796 C C . ALA A 1 104 ? -39.730 14.807 -64.758 1.00 47.28 104 ALA A C 1
ATOM 798 O O . ALA A 1 104 ? -39.556 13.899 -63.945 1.00 47.28 104 ALA A O 1
ATOM 799 N N . PRO A 1 105 ? -40.845 14.861 -65.523 1.00 59.47 105 PRO A N 1
ATOM 800 C CA . PRO A 1 105 ? -41.246 15.838 -66.546 1.00 59.47 105 PRO A CA 1
ATOM 801 C C . PRO A 1 105 ? -42.630 16.488 -66.296 1.00 59.47 105 PRO A C 1
ATOM 803 O O . PRO A 1 105 ? -43.418 16.022 -65.476 1.00 59.47 105 PRO A O 1
ATOM 806 N N . GLN A 1 106 ? -42.894 17.584 -67.014 1.00 53.06 106 GLN A N 1
ATOM 807 C CA . GLN A 1 106 ? -44.250 18.047 -67.330 1.00 53.06 106 GLN A CA 1
ATOM 808 C C . GLN A 1 106 ? -44.735 17.363 -68.616 1.00 53.06 106 GLN A C 1
ATOM 810 O O . GLN A 1 106 ? -43.902 16.926 -69.410 1.00 53.06 106 GLN A O 1
ATOM 815 N N . GLU A 1 107 ? -46.063 17.286 -68.707 1.00 58.66 107 GLU A N 1
ATOM 816 C CA . GLU A 1 107 ? -46.958 16.756 -69.754 1.00 58.66 107 GLU A CA 1
ATOM 817 C C . GLU A 1 107 ? -46.437 16.694 -71.196 1.00 58.66 107 GLU A C 1
ATOM 819 O O . GLU A 1 107 ? -45.813 17.670 -71.671 1.00 58.66 107 GLU A O 1
#

Organism: Pseudomonas putida (NCBI:txid303)

Secondary structure (DSSP, 8-state):
--------TT-EEEEEE-TTT--EEEEEEGGG--HHHHHHHHHHHHHTPEEEEEEGGG-----B----HHHHHHHHHHHHHHTT-----------------------

Radius of gyration: 27.65 Å; chains: 1; bounding box: 61×32×103 Å

Sequence (107 aa):
MIRQPVISQDEPVTLARCPACQGVGLYCIQRFLKPADRKELERLLRLGYEAESKPLRSVGDVDDCNCSPATIARFKAKAAAQTKAPATPRARTLPVLSLKARRAPQE

pLDDT: mean 74.52, std 15.63, range [42.62, 91.88]